Protein AF-A0A484K9K0-F1 (afdb_monomer_lite)

Secondary structure (DSSP, 8-state):
----PPPPGGGGGG--HHHHHHHHHHTT-GGGHHHHHHTT--HHHHHHGGG--HHHHHHHHHHTT--HHHHHHHHHHHHHHHHHHHHH----S-THHHHHHHHHHH--

Sequence (108 aa):
MSRETPPEPLDFFIWTVEDVGLWLEEINLGSYRQIFRENGVNGEYLEGMSMFTTEQILRFIRRCHMKWGDFITLCKELRRIKGLSLSLSHTHTQPLQFLVCIDACMKA

InterPro domains:
  IPR001660 Sterile alpha motif domain [PF07647] (15-51)
  IPR001660 Sterile alpha motif domain [PS50105] (15-50)
  IPR013761 Sterile alpha motif/pointed domain superfamily [G3DSA:1.10.150.50] (14-85)
  IPR013761 Sterile alpha motif/pointed domain superfamily [SSF47769] (7-84)

Organism: NCBI:txid132261

Radius of gyration: 14.04 Å; chains: 1; bounding box: 41×36×22 Å

Foldseek 3Di:
DDPPDQPPLLCLQPFFLVSVLVVCVVLVNNVLSVLSVVVRPGSNNLVCVLQDDPVSVVVVCVSSVHDLVVVLSSLVVSCVSVVVNVVVDPDDDDPPSSCVVSVVSVVD

pLDDT: mean 75.47, std 21.4, range [34.91, 98.0]

Structure (mmCIF, N/CA/C/O backbone):
data_AF-A0A484K9K0-F1
#
_entry.id   AF-A0A484K9K0-F1
#
loop_
_atom_site.group_PDB
_atom_site.id
_atom_site.type_symbol
_atom_site.label_atom_id
_atom_site.label_alt_id
_atom_site.label_comp_id
_atom_site.label_asym_id
_atom_site.label_entity_id
_atom_site.label_seq_id
_atom_site.pdbx_PDB_ins_code
_atom_site.Cartn_x
_atom_site.Cartn_y
_atom_site.Cartn_z
_atom_site.occupancy
_atom_site.B_iso_or_equiv
_atom_site.auth_seq_id
_atom_site.auth_comp_id
_atom_site.auth_asym_id
_atom_site.auth_atom_id
_atom_site.pdbx_PDB_model_num
ATOM 1 N N . MET A 1 1 ? -18.198 -26.556 -6.238 1.00 34.91 1 MET A N 1
ATOM 2 C CA . MET A 1 1 ? -17.736 -25.486 -5.330 1.00 34.91 1 MET A CA 1
ATOM 3 C C . MET A 1 1 ? -16.330 -25.847 -4.882 1.00 34.91 1 MET A C 1
ATOM 5 O O . MET A 1 1 ? -16.148 -26.354 -3.783 1.00 34.91 1 MET A O 1
ATOM 9 N N . SER A 1 2 ? -15.357 -25.693 -5.777 1.00 40.06 2 SER A N 1
ATOM 10 C CA . SER A 1 2 ? -13.953 -25.928 -5.451 1.00 40.06 2 SER A CA 1
ATOM 11 C C . SER A 1 2 ? -13.458 -24.661 -4.770 1.00 40.06 2 SER A C 1
ATOM 13 O O . SER A 1 2 ? -13.431 -23.606 -5.393 1.00 40.06 2 SER A O 1
ATOM 15 N N . ARG A 1 3 ? -13.189 -24.730 -3.465 1.00 45.88 3 ARG A N 1
ATOM 16 C CA . ARG A 1 3 ? -12.448 -23.674 -2.774 1.00 45.88 3 ARG A CA 1
ATOM 17 C C . ARG A 1 3 ? -11.012 -23.809 -3.255 1.00 45.88 3 ARG A C 1
ATOM 19 O O . ARG A 1 3 ? -10.288 -24.666 -2.760 1.00 45.88 3 ARG A O 1
ATOM 26 N N . GLU A 1 4 ? -10.678 -23.063 -4.297 1.00 48.78 4 GLU A N 1
ATOM 27 C CA . GLU A 1 4 ? -9.312 -22.941 -4.784 1.00 48.78 4 GLU A CA 1
ATOM 28 C C . GLU A 1 4 ? -8.514 -22.301 -3.649 1.00 48.78 4 GLU A C 1
ATOM 30 O O . GLU A 1 4 ? -8.730 -21.152 -3.273 1.00 48.78 4 GLU A O 1
ATOM 35 N N . THR A 1 5 ? -7.702 -23.123 -2.991 1.00 50.09 5 THR A N 1
ATOM 36 C CA . THR A 1 5 ? -6.674 -22.667 -2.062 1.00 50.09 5 THR A CA 1
ATOM 37 C C . THR A 1 5 ? -5.848 -21.594 -2.765 1.00 50.09 5 THR A C 1
ATOM 39 O O . THR A 1 5 ? -5.426 -21.859 -3.896 1.00 50.09 5 THR A O 1
ATOM 42 N N . PRO A 1 6 ? -5.614 -20.427 -2.135 1.00 49.06 6 PRO A N 1
ATOM 43 C CA . PRO A 1 6 ? -4.740 -19.409 -2.696 1.00 49.06 6 PRO A CA 1
ATOM 44 C C . PRO A 1 6 ? -3.417 -20.057 -3.123 1.00 49.06 6 PRO A C 1
ATOM 46 O O . PRO A 1 6 ? -2.920 -20.924 -2.390 1.00 49.06 6 PRO A O 1
ATOM 49 N N . PRO A 1 7 ? -2.870 -19.708 -4.301 1.00 52.03 7 PRO A N 1
ATOM 50 C CA . PRO A 1 7 ? -1.584 -20.236 -4.735 1.00 52.03 7 PRO A CA 1
ATOM 51 C C . PRO A 1 7 ? -0.553 -20.026 -3.625 1.00 52.03 7 PRO A C 1
ATOM 53 O O . PRO A 1 7 ? -0.563 -18.985 -2.960 1.00 52.03 7 PRO A O 1
ATOM 56 N N . GLU A 1 8 ? 0.310 -21.023 -3.394 1.00 53.31 8 GLU A N 1
ATOM 57 C CA . GLU A 1 8 ? 1.360 -20.900 -2.383 1.00 53.31 8 GLU A CA 1
ATOM 58 C C . GLU A 1 8 ? 2.112 -19.567 -2.564 1.00 53.31 8 GLU A C 1
ATOM 60 O O . GLU A 1 8 ? 2.330 -19.139 -3.702 1.00 53.31 8 GLU A O 1
ATOM 65 N N . PRO A 1 9 ? 2.550 -18.907 -1.474 1.00 53.50 9 PRO A N 1
ATOM 66 C CA . PRO A 1 9 ? 3.203 -17.589 -1.509 1.00 53.50 9 PRO A CA 1
ATOM 67 C C . PRO A 1 9 ? 4.500 -17.524 -2.345 1.00 53.50 9 PRO A C 1
ATOM 69 O O . PRO A 1 9 ? 5.131 -16.472 -2.419 1.00 53.50 9 PRO A O 1
ATOM 72 N N . LEU A 1 10 ? 4.902 -18.638 -2.961 1.00 54.69 10 LEU A N 1
ATOM 73 C CA . LEU A 1 10 ? 6.093 -18.814 -3.782 1.00 54.69 10 LEU A CA 1
ATOM 74 C C . LEU A 1 10 ? 6.032 -18.132 -5.153 1.00 54.69 10 LEU A C 1
ATOM 76 O O . LEU A 1 10 ? 7.084 -18.010 -5.773 1.00 54.69 10 LEU A O 1
ATOM 80 N N . ASP A 1 11 ? 4.881 -17.620 -5.599 1.00 67.94 11 ASP A N 1
ATOM 81 C CA . ASP A 1 11 ? 4.854 -16.765 -6.791 1.00 67.94 11 ASP A CA 1
ATOM 82 C C . ASP A 1 11 ? 3.830 -15.629 -6.669 1.00 67.94 11 ASP A C 1
ATOM 84 O O . ASP A 1 11 ? 2.841 -15.534 -7.386 1.00 67.94 11 ASP A O 1
ATOM 88 N N . PHE A 1 12 ? 4.050 -14.728 -5.713 1.00 72.25 12 PHE A N 1
ATOM 89 C CA . PHE A 1 12 ? 3.214 -13.537 -5.520 1.00 72.25 12 PHE A CA 1
ATOM 90 C C . PHE A 1 12 ? 3.009 -12.711 -6.809 1.00 72.25 12 PHE A C 1
ATOM 92 O O . PHE A 1 12 ? 2.004 -12.022 -6.944 1.00 72.25 12 PHE A O 1
ATOM 99 N N . PHE A 1 13 ? 3.915 -12.821 -7.788 1.00 80.12 13 PHE A N 1
ATOM 100 C CA . PHE A 1 13 ? 3.800 -12.191 -9.102 1.00 80.12 13 PHE A CA 1
ATOM 101 C C . PHE A 1 13 ? 2.579 -12.671 -9.911 1.00 80.12 13 PHE A C 1
ATOM 103 O O . PHE A 1 13 ? 1.955 -11.858 -10.594 1.00 80.12 13 PHE A O 1
ATOM 110 N N . ILE A 1 14 ? 2.197 -13.954 -9.815 1.00 86.19 14 ILE A N 1
ATOM 111 C CA . ILE A 1 14 ? 1.083 -14.521 -10.604 1.00 86.19 14 ILE A CA 1
ATOM 112 C C . ILE A 1 14 ? -0.296 -14.225 -10.007 1.00 86.19 14 ILE A C 1
ATOM 114 O O . ILE A 1 14 ? -1.309 -14.617 -10.586 1.00 86.19 14 ILE A O 1
ATOM 118 N N . TRP A 1 15 ? -0.351 -13.559 -8.851 1.00 90.69 15 TRP A N 1
ATOM 119 C CA . TRP A 1 15 ? -1.610 -13.265 -8.183 1.00 90.69 15 TRP A CA 1
ATOM 120 C C . TRP A 1 15 ? -2.496 -12.379 -9.048 1.00 90.69 15 TRP A C 1
ATOM 122 O O . TRP A 1 15 ? -2.109 -11.297 -9.502 1.00 90.69 15 TRP A O 1
ATOM 132 N N . THR A 1 16 ? -3.728 -12.828 -9.242 1.00 94.25 16 THR A N 1
ATOM 133 C CA . THR A 1 16 ? -4.768 -12.031 -9.875 1.00 94.25 16 THR A CA 1
ATOM 134 C C . THR A 1 16 ? -5.254 -10.932 -8.928 1.00 94.25 16 THR A C 1
ATOM 136 O O . THR A 1 16 ? -4.941 -10.906 -7.737 1.00 94.25 16 THR A O 1
ATOM 139 N N . VAL A 1 17 ? -6.074 -10.013 -9.446 1.00 95.56 17 VAL A N 1
ATOM 140 C CA . VAL A 1 17 ? -6.737 -8.990 -8.617 1.00 95.56 17 VAL A CA 1
ATOM 141 C C . VAL A 1 17 ? -7.635 -9.598 -7.531 1.00 95.56 17 VAL A C 1
ATOM 143 O O . VAL A 1 17 ? -7.832 -8.984 -6.485 1.00 95.56 17 VAL A O 1
ATOM 146 N N . GLU A 1 18 ? -8.172 -10.801 -7.758 1.00 95.25 18 GLU A N 1
ATOM 147 C CA . GLU A 1 18 ? -9.001 -11.495 -6.770 1.00 95.25 18 GLU A CA 1
ATOM 148 C C . GLU A 1 18 ? -8.145 -12.149 -5.681 1.00 95.25 18 GLU A C 1
ATOM 150 O O . GLU A 1 18 ? -8.491 -12.027 -4.507 1.00 95.25 18 GLU A O 1
ATOM 155 N N . ASP A 1 19 ? -7.002 -12.745 -6.041 1.00 94.06 19 ASP A N 1
ATOM 156 C CA . ASP A 1 19 ? -6.047 -13.314 -5.075 1.00 94.06 19 ASP A CA 1
ATOM 157 C C . ASP A 1 19 ? -5.504 -12.232 -4.135 1.00 94.06 19 ASP A C 1
ATOM 159 O O . ASP A 1 19 ? -5.500 -12.399 -2.915 1.00 94.06 19 ASP A O 1
ATOM 163 N N . VAL A 1 20 ? -5.144 -11.068 -4.691 1.00 94.25 20 VAL A N 1
ATOM 164 C CA . VAL A 1 20 ? -4.775 -9.883 -3.903 1.00 94.25 20 VAL A CA 1
ATOM 165 C C . VAL A 1 20 ? -5.909 -9.475 -2.964 1.00 94.25 20 VAL A C 1
ATOM 167 O O . VAL A 1 20 ? -5.667 -9.166 -1.800 1.00 94.25 20 VAL A O 1
ATOM 170 N N . GLY A 1 21 ? -7.152 -9.483 -3.449 1.00 95.44 21 GLY A N 1
ATOM 171 C CA . GLY A 1 21 ? -8.328 -9.166 -2.645 1.00 95.44 21 GLY A CA 1
ATOM 172 C C . GLY A 1 21 ? -8.513 -10.093 -1.443 1.00 95.44 21 GLY A C 1
ATOM 173 O O . GLY A 1 21 ? -8.796 -9.610 -0.348 1.00 95.44 21 GLY A O 1
ATOM 174 N N . LEU A 1 22 ? -8.326 -11.401 -1.636 1.00 94.44 22 LEU A N 1
ATOM 175 C CA . LEU A 1 22 ? -8.383 -12.398 -0.562 1.00 94.44 22 LEU A CA 1
ATOM 176 C C . LEU A 1 22 ? -7.248 -12.198 0.443 1.00 94.44 22 LEU A C 1
ATOM 178 O O . LEU A 1 22 ? -7.488 -12.164 1.646 1.00 94.44 22 LEU A O 1
ATOM 182 N N . TRP A 1 23 ? -6.029 -11.969 -0.039 1.00 93.75 23 TRP A N 1
ATOM 183 C CA . TRP A 1 23 ? -4.892 -11.694 0.832 1.00 93.75 23 TRP A CA 1
ATOM 184 C C . TRP A 1 23 ? -5.087 -10.431 1.681 1.00 93.75 23 TRP A C 1
ATOM 186 O O . TRP A 1 23 ? -4.758 -10.426 2.867 1.00 93.75 23 TRP A O 1
ATOM 196 N N . LEU A 1 24 ? -5.681 -9.371 1.121 1.00 96.06 24 LEU A N 1
ATOM 197 C CA . LEU A 1 24 ? -6.027 -8.176 1.892 1.00 96.06 24 LEU A CA 1
ATOM 198 C C . LEU A 1 24 ? -6.960 -8.506 3.065 1.00 96.06 24 LEU A C 1
AT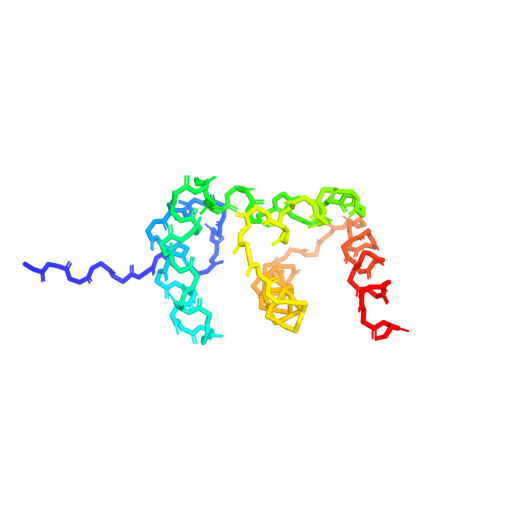OM 200 O O . LEU A 1 24 ? -6.790 -7.937 4.141 1.00 96.06 24 LEU A O 1
ATOM 204 N N . GLU A 1 25 ? -7.925 -9.413 2.894 1.00 95.81 25 GLU A N 1
ATOM 205 C CA . GLU A 1 25 ? -8.793 -9.862 3.991 1.00 95.81 25 GLU A CA 1
ATOM 206 C C . GLU A 1 25 ? -7.988 -10.567 5.093 1.00 95.81 25 GLU A C 1
ATOM 208 O O . GLU A 1 25 ? -8.182 -10.264 6.271 1.00 95.81 25 GLU A O 1
ATOM 213 N N . GLU A 1 26 ? -7.028 -11.419 4.724 1.00 94.31 26 GLU A N 1
ATOM 214 C CA . GLU A 1 26 ? -6.162 -12.138 5.669 1.00 94.31 26 GLU A CA 1
ATOM 215 C C . GLU A 1 26 ? -5.289 -11.199 6.517 1.00 94.31 26 GLU A C 1
ATOM 217 O O . GLU A 1 26 ? -5.080 -11.447 7.707 1.00 94.31 26 GLU A O 1
ATOM 222 N N . ILE A 1 27 ? -4.814 -10.092 5.936 1.00 93.44 27 ILE A N 1
ATOM 223 C CA . ILE A 1 27 ? -3.955 -9.116 6.627 1.00 93.44 27 ILE A CA 1
ATOM 224 C C . ILE A 1 27 ? -4.729 -7.950 7.265 1.00 93.44 27 ILE A C 1
ATOM 226 O O . ILE A 1 27 ? -4.138 -6.928 7.614 1.00 93.44 27 ILE A O 1
ATOM 230 N N . ASN A 1 28 ? -6.048 -8.093 7.449 1.00 95.69 28 ASN A N 1
ATOM 231 C CA . ASN A 1 28 ? -6.954 -7.072 8.002 1.00 95.69 28 ASN A CA 1
ATOM 232 C C . ASN A 1 28 ? -7.047 -5.765 7.184 1.00 95.69 28 ASN A C 1
ATOM 234 O O . ASN A 1 28 ? -7.414 -4.717 7.713 1.00 95.69 28 ASN A O 1
ATOM 238 N N . LEU A 1 29 ? -6.771 -5.823 5.881 1.00 97.44 29 LEU A N 1
ATOM 239 C CA . LEU A 1 29 ? -6.947 -4.734 4.913 1.00 97.44 29 LEU A CA 1
ATOM 240 C C . LEU A 1 29 ? -8.112 -4.990 3.935 1.00 97.44 29 LEU A C 1
ATOM 242 O O . LEU A 1 29 ? -8.231 -4.309 2.918 1.00 97.44 29 LEU A O 1
ATOM 246 N N . GLY A 1 30 ? -8.999 -5.944 4.237 1.00 97.00 30 GLY A N 1
ATOM 247 C CA . GLY A 1 30 ? -10.082 -6.381 3.342 1.00 97.00 30 GLY A CA 1
ATOM 248 C C . GLY A 1 30 ? -11.065 -5.281 2.922 1.00 97.00 30 GLY A C 1
ATOM 249 O O . GLY A 1 30 ? -11.658 -5.360 1.848 1.00 97.00 30 GLY A O 1
ATOM 250 N N . SER A 1 31 ? -11.185 -4.195 3.694 1.00 97.69 31 SER A N 1
ATOM 251 C CA . SER A 1 31 ? -11.969 -3.012 3.300 1.00 97.69 31 SER A CA 1
ATOM 252 C C . SER A 1 31 ? -11.461 -2.352 2.010 1.00 97.69 31 SER A C 1
ATOM 254 O O . SER A 1 31 ? -12.232 -1.683 1.324 1.00 97.69 31 SER A O 1
ATOM 256 N N . TYR A 1 32 ? -10.194 -2.573 1.644 1.00 98.00 32 TYR A N 1
ATOM 257 C CA . TYR A 1 32 ? -9.582 -2.083 0.411 1.00 98.00 32 TYR A CA 1
ATOM 258 C C . TYR A 1 32 ? -9.729 -3.047 -0.778 1.00 98.00 32 TYR A C 1
ATOM 260 O O . TYR A 1 32 ? -9.296 -2.718 -1.881 1.00 98.00 32 TYR A O 1
ATOM 268 N N . ARG A 1 33 ? -10.365 -4.214 -0.612 1.00 96.69 33 ARG A N 1
ATOM 269 C CA . ARG A 1 33 ? -10.517 -5.204 -1.692 1.00 96.69 33 ARG A CA 1
ATOM 270 C C . ARG A 1 33 ? -11.136 -4.601 -2.954 1.00 96.69 33 ARG A C 1
ATOM 272 O O . ARG A 1 33 ? -10.588 -4.742 -4.044 1.00 96.69 33 ARG A O 1
ATOM 279 N N . GLN A 1 34 ? -12.255 -3.892 -2.800 1.00 97.25 34 GLN A N 1
ATOM 280 C CA . GLN A 1 34 ? -12.966 -3.298 -3.933 1.00 97.25 34 GLN A CA 1
ATOM 281 C C . GLN A 1 34 ? -12.115 -2.232 -4.641 1.00 97.25 34 GLN A C 1
ATOM 283 O O . GLN A 1 34 ? -11.999 -2.260 -5.864 1.00 97.25 34 GLN A O 1
ATOM 288 N N . ILE A 1 35 ? -11.461 -1.340 -3.887 1.00 97.44 35 ILE A N 1
ATOM 289 C CA . ILE A 1 35 ? -10.653 -0.260 -4.472 1.00 97.44 35 ILE A CA 1
ATOM 290 C C . ILE A 1 35 ? -9.381 -0.806 -5.144 1.00 97.44 35 ILE A C 1
ATOM 292 O O . ILE A 1 35 ? -8.959 -0.277 -6.169 1.00 97.44 35 ILE A O 1
ATOM 296 N N . PHE A 1 36 ? -8.776 -1.884 -4.631 1.00 97.19 36 PHE A N 1
ATOM 297 C CA . PHE A 1 36 ? -7.639 -2.551 -5.283 1.00 97.19 36 PHE A CA 1
ATOM 298 C C . PHE A 1 36 ? -8.066 -3.215 -6.591 1.00 97.19 36 PHE A C 1
ATOM 300 O O . PHE A 1 36 ? -7.398 -3.042 -7.612 1.00 97.19 36 PHE A O 1
ATOM 307 N N . ARG A 1 37 ? -9.217 -3.897 -6.583 1.00 96.81 37 ARG A N 1
ATOM 308 C CA . ARG A 1 37 ? -9.808 -4.514 -7.773 1.00 96.81 37 ARG A CA 1
ATOM 309 C C . ARG A 1 37 ? -10.112 -3.482 -8.861 1.00 96.81 37 ARG A C 1
ATOM 311 O O . ARG A 1 37 ? -9.695 -3.665 -10.000 1.00 96.81 37 ARG A O 1
ATOM 318 N N . GLU A 1 38 ? -10.777 -2.381 -8.516 1.00 97.19 38 GLU A N 1
ATOM 319 C CA . GLU A 1 38 ? -11.092 -1.287 -9.452 1.00 97.19 38 GLU A CA 1
ATOM 320 C C . GLU A 1 38 ? -9.837 -0.613 -10.018 1.00 97.19 38 GLU A C 1
ATOM 322 O O . GLU A 1 38 ? -9.822 -0.160 -11.163 1.00 97.19 38 GLU A O 1
ATOM 327 N N . ASN A 1 39 ? -8.759 -0.574 -9.234 1.00 96.00 39 ASN A N 1
ATOM 328 C CA . ASN A 1 39 ? -7.481 -0.025 -9.668 1.00 96.00 39 ASN A CA 1
ATOM 329 C C . ASN A 1 39 ? -6.582 -1.027 -10.404 1.00 96.00 39 ASN A C 1
ATOM 331 O O . ASN A 1 39 ? -5.520 -0.617 -10.876 1.00 96.00 39 ASN A O 1
ATOM 335 N N . GLY A 1 40 ? -7.008 -2.287 -10.542 1.00 95.62 40 GLY A N 1
ATOM 336 C CA . GLY A 1 40 ? -6.251 -3.332 -11.227 1.00 95.62 40 GLY A CA 1
ATOM 337 C C . GLY A 1 40 ? -4.975 -3.738 -10.490 1.00 95.62 40 GLY A C 1
ATOM 338 O O . GLY A 1 40 ? -3.982 -4.068 -11.131 1.00 95.62 40 GLY A O 1
ATOM 339 N N . VAL A 1 41 ? -4.971 -3.665 -9.157 1.00 95.44 41 VAL A N 1
ATOM 340 C CA . VAL A 1 41 ? -3.805 -4.020 -8.341 1.00 95.44 41 VAL A CA 1
ATOM 341 C C . VAL A 1 41 ? -3.692 -5.544 -8.263 1.00 95.44 41 VAL A C 1
ATOM 343 O O . VAL A 1 41 ? -4.434 -6.189 -7.526 1.00 95.44 41 VAL A O 1
ATOM 346 N N . ASN A 1 42 ? -2.784 -6.111 -9.054 1.00 94.62 42 ASN A N 1
ATOM 347 C CA . ASN A 1 42 ? -2.457 -7.537 -9.108 1.00 94.62 42 ASN A CA 1
ATOM 348 C C . ASN A 1 42 ? -1.084 -7.819 -8.459 1.00 94.62 42 ASN A C 1
ATOM 350 O O . ASN A 1 42 ? -0.420 -6.907 -7.958 1.00 94.62 42 ASN A O 1
ATOM 354 N N . GLY A 1 43 ? -0.655 -9.080 -8.482 1.00 91.12 43 GLY A N 1
ATOM 355 C CA . GLY A 1 43 ? 0.642 -9.526 -7.978 1.00 91.12 43 GLY A CA 1
ATOM 356 C C . GLY A 1 43 ? 1.828 -8.765 -8.568 1.00 91.12 43 GLY A C 1
ATOM 357 O O . GLY A 1 43 ? 2.648 -8.227 -7.830 1.00 91.12 43 GLY A O 1
ATOM 358 N N . GLU A 1 44 ? 1.874 -8.627 -9.895 1.00 90.56 44 GLU A N 1
ATOM 359 C CA . GLU A 1 44 ? 2.888 -7.836 -10.607 1.00 90.56 44 GLU A CA 1
ATOM 360 C C . GLU A 1 44 ? 2.941 -6.371 -10.137 1.00 90.56 44 GLU A C 1
ATOM 362 O O . GLU A 1 44 ? 4.022 -5.826 -9.901 1.00 90.56 44 GLU A O 1
ATOM 367 N N . TYR A 1 45 ? 1.785 -5.727 -9.953 1.00 92.00 45 TYR A N 1
ATOM 368 C CA . TYR A 1 45 ? 1.723 -4.351 -9.463 1.00 92.00 45 TYR A CA 1
ATOM 369 C C . TYR A 1 45 ? 2.325 -4.238 -8.061 1.00 92.00 45 TYR A C 1
ATOM 371 O O . TYR A 1 45 ? 3.134 -3.346 -7.797 1.00 92.00 45 TYR A O 1
ATOM 379 N N . LEU A 1 46 ? 1.933 -5.143 -7.161 1.00 90.44 46 LEU A N 1
ATOM 380 C CA . LEU A 1 46 ? 2.427 -5.184 -5.788 1.00 90.44 46 LEU A CA 1
ATOM 381 C C . LEU A 1 46 ? 3.921 -5.544 -5.724 1.00 90.44 46 LEU A C 1
ATOM 383 O O . LEU A 1 46 ? 4.645 -5.008 -4.885 1.00 90.44 46 LEU A O 1
ATOM 387 N N . GLU A 1 47 ? 4.406 -6.390 -6.633 1.00 85.06 47 GLU A N 1
ATOM 388 C CA . GL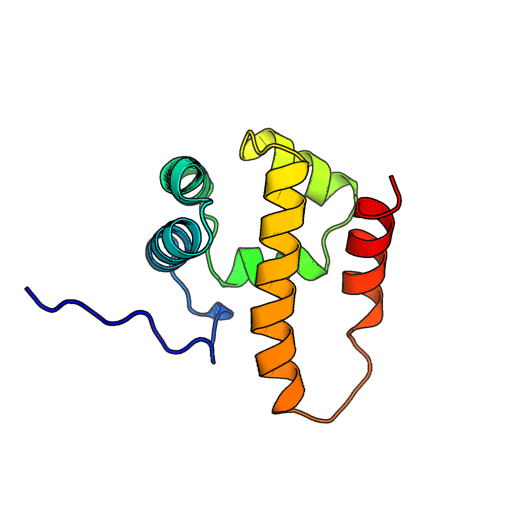U A 1 47 ? 5.829 -6.687 -6.790 1.00 85.06 47 GLU A CA 1
ATOM 389 C C . GLU A 1 47 ? 6.596 -5.412 -7.164 1.00 85.06 47 GLU A C 1
ATOM 391 O O . GLU A 1 47 ? 7.585 -5.067 -6.511 1.00 85.06 47 GLU A O 1
ATOM 396 N N . GLY A 1 48 ? 6.075 -4.652 -8.132 1.00 83.25 48 GLY A N 1
ATOM 397 C CA . GLY A 1 48 ? 6.625 -3.373 -8.581 1.00 83.25 48 GLY A CA 1
ATOM 398 C C . GLY A 1 48 ? 6.585 -2.254 -7.536 1.00 83.25 48 GLY A C 1
ATOM 399 O O . GLY A 1 48 ? 7.390 -1.320 -7.622 1.00 83.25 48 GLY A O 1
ATOM 400 N N . MET A 1 49 ? 5.731 -2.356 -6.505 1.00 84.19 49 MET A N 1
ATOM 401 C CA . MET A 1 49 ? 5.689 -1.376 -5.409 1.00 84.19 49 MET A CA 1
ATOM 402 C C . MET A 1 49 ? 7.042 -1.215 -4.720 1.00 84.19 49 MET A C 1
ATOM 404 O O . MET A 1 49 ? 7.303 -0.157 -4.144 1.00 84.19 49 MET A O 1
ATOM 408 N N . SER A 1 50 ? 7.932 -2.215 -4.802 1.00 75.38 50 SER A N 1
ATOM 409 C CA . SER A 1 50 ? 9.245 -2.101 -4.176 1.00 75.38 50 SER A CA 1
ATOM 410 C C . SER A 1 50 ? 10.199 -1.092 -4.775 1.00 75.38 50 SER A C 1
ATOM 412 O O . SER A 1 50 ? 11.157 -0.691 -4.114 1.00 75.38 50 SER A O 1
ATOM 414 N N . MET A 1 51 ? 9.898 -0.655 -5.989 1.00 77.56 51 MET A N 1
ATOM 415 C CA . MET A 1 51 ? 10.682 0.320 -6.731 1.00 77.56 51 MET A CA 1
ATOM 416 C C . MET A 1 51 ? 9.967 1.668 -6.834 1.00 77.56 51 MET A C 1
ATOM 418 O O . MET A 1 51 ? 10.411 2.538 -7.581 1.00 77.56 51 MET A O 1
ATOM 422 N N . PHE A 1 52 ? 8.851 1.858 -6.119 1.00 81.81 52 PHE A N 1
ATOM 423 C CA . PHE A 1 52 ? 8.104 3.106 -6.199 1.00 81.81 52 PHE A CA 1
ATOM 424 C C . PHE A 1 52 ? 8.915 4.277 -5.645 1.00 81.81 52 PHE A C 1
ATOM 426 O O . PHE A 1 52 ? 9.468 4.226 -4.545 1.00 81.81 52 PHE A O 1
ATOM 433 N N . THR A 1 53 ? 8.908 5.376 -6.394 1.00 84.06 53 THR A N 1
ATOM 434 C CA . THR A 1 53 ? 9.320 6.689 -5.902 1.00 84.06 53 THR A CA 1
ATOM 435 C C . THR A 1 53 ? 8.303 7.231 -4.897 1.00 84.06 53 THR A C 1
ATOM 437 O O . THR A 1 53 ? 7.145 6.804 -4.853 1.00 84.06 53 THR A O 1
ATOM 440 N N . THR A 1 54 ? 8.692 8.249 -4.128 1.00 80.50 54 THR A N 1
ATOM 441 C CA . THR A 1 54 ? 7.784 8.956 -3.209 1.00 80.50 54 THR A CA 1
ATOM 442 C C . THR A 1 54 ? 6.510 9.442 -3.906 1.00 80.50 54 THR A C 1
ATOM 444 O O . THR A 1 54 ? 5.417 9.337 -3.354 1.00 80.50 54 THR A O 1
ATOM 447 N N . GLU A 1 55 ? 6.611 9.934 -5.141 1.00 86.31 55 GLU A N 1
ATOM 448 C CA . GLU A 1 55 ? 5.446 10.390 -5.904 1.00 86.31 55 GLU A CA 1
ATOM 449 C C . GLU A 1 55 ? 4.508 9.242 -6.275 1.00 86.31 55 GLU A C 1
ATOM 451 O O . GLU A 1 55 ? 3.289 9.384 -6.163 1.00 86.31 55 GLU A O 1
ATOM 456 N N . GLN A 1 56 ? 5.062 8.095 -6.679 1.00 85.75 56 GLN A N 1
ATOM 457 C CA . GLN A 1 56 ? 4.282 6.898 -6.989 1.00 85.75 56 GLN A CA 1
ATOM 458 C C . GLN A 1 56 ? 3.577 6.362 -5.740 1.00 85.75 56 GLN A C 1
ATOM 460 O O . GLN A 1 56 ? 2.390 6.044 -5.813 1.00 85.75 56 GLN A O 1
ATOM 465 N N . ILE A 1 57 ? 4.248 6.377 -4.583 1.00 85.75 57 ILE A N 1
ATOM 466 C CA . ILE A 1 57 ? 3.646 6.054 -3.281 1.00 85.75 57 ILE A CA 1
ATOM 467 C C . ILE A 1 57 ? 2.474 6.996 -2.984 1.00 85.75 57 ILE A C 1
ATOM 469 O O . ILE A 1 57 ? 1.349 6.549 -2.766 1.00 85.75 57 ILE A O 1
ATOM 473 N N . LEU A 1 58 ? 2.693 8.313 -3.035 1.00 85.81 58 LEU A N 1
ATOM 474 C CA . LEU A 1 58 ? 1.645 9.295 -2.739 1.00 85.81 58 LEU A CA 1
ATOM 475 C C . LEU A 1 58 ? 0.482 9.235 -3.736 1.00 85.81 58 LEU A C 1
ATOM 477 O O . LEU A 1 58 ? -0.657 9.545 -3.378 1.00 85.81 58 LEU A O 1
ATOM 481 N N . ARG A 1 59 ? 0.750 8.886 -4.997 1.00 91.00 59 ARG A N 1
ATOM 482 C CA . ARG A 1 59 ? -0.281 8.697 -6.022 1.00 91.00 59 ARG A CA 1
ATOM 483 C C . ARG A 1 59 ? -1.097 7.438 -5.751 1.00 91.00 59 ARG A C 1
ATOM 485 O O . ARG A 1 59 ? -2.318 7.498 -5.862 1.00 91.00 59 ARG A O 1
ATOM 492 N N . PHE A 1 60 ? -0.448 6.344 -5.363 1.00 92.25 60 PHE A N 1
ATOM 493 C CA . PHE A 1 60 ? -1.110 5.100 -4.980 1.00 92.25 60 PHE A CA 1
ATOM 494 C C . PHE A 1 60 ? -2.017 5.298 -3.765 1.00 92.25 60 PHE A C 1
ATOM 496 O O . PHE A 1 60 ? -3.208 5.015 -3.840 1.00 92.25 60 PHE A O 1
ATOM 503 N N . ILE A 1 61 ? -1.488 5.876 -2.683 1.00 91.62 61 ILE A N 1
ATOM 504 C CA . ILE A 1 61 ? -2.237 6.132 -1.443 1.00 91.62 61 ILE A CA 1
ATOM 505 C C . ILE A 1 61 ? -3.492 6.963 -1.728 1.00 91.62 61 ILE A C 1
ATOM 507 O O . ILE A 1 61 ? -4.580 6.622 -1.269 1.00 91.62 61 ILE A O 1
ATOM 511 N N . ARG A 1 62 ? -3.361 8.019 -2.543 1.00 93.31 62 ARG A N 1
ATOM 512 C CA . ARG A 1 62 ? -4.497 8.853 -2.957 1.00 93.31 62 ARG A CA 1
ATOM 513 C C . ARG A 1 62 ? -5.506 8.089 -3.813 1.00 93.31 62 ARG A C 1
ATOM 515 O O . ARG A 1 62 ? -6.699 8.200 -3.561 1.00 93.31 62 ARG A O 1
ATOM 522 N N . ARG A 1 63 ? -5.041 7.314 -4.796 1.00 94.94 63 ARG A N 1
ATOM 523 C CA . ARG A 1 63 ? -5.894 6.546 -5.719 1.00 94.94 63 ARG A CA 1
ATOM 524 C C . ARG A 1 63 ? -6.664 5.422 -5.018 1.00 94.94 63 ARG A C 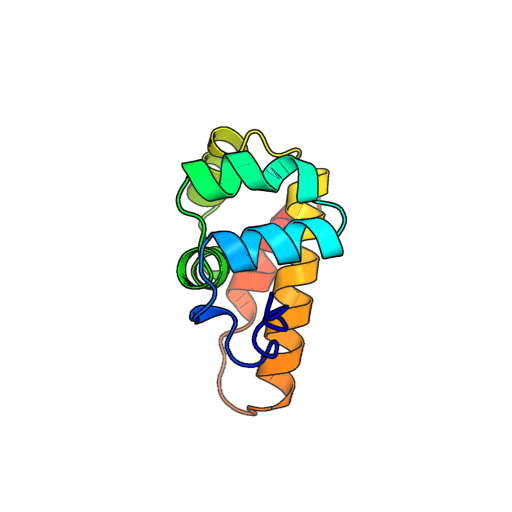1
ATOM 526 O O . ARG A 1 63 ? -7.798 5.138 -5.382 1.00 94.94 63 ARG A O 1
ATOM 533 N N . CYS A 1 64 ? -6.056 4.814 -4.007 1.00 95.31 64 CYS A N 1
ATOM 534 C CA . CYS A 1 64 ? -6.656 3.745 -3.215 1.00 95.31 64 CYS A CA 1
ATOM 535 C C . CYS A 1 64 ? -7.388 4.268 -1.970 1.00 95.31 64 CYS A C 1
ATOM 537 O O . CYS A 1 64 ? -7.890 3.464 -1.190 1.00 95.31 64 CYS A O 1
ATOM 539 N N . HIS A 1 65 ? -7.424 5.591 -1.752 1.00 94.44 65 HIS A N 1
ATOM 540 C CA . HIS A 1 65 ? -7.954 6.218 -0.534 1.00 94.44 65 HIS A CA 1
ATOM 541 C C . HIS A 1 65 ? -7.410 5.576 0.756 1.00 94.44 65 HIS A C 1
ATOM 543 O O . HIS A 1 65 ? -8.108 5.461 1.764 1.00 94.44 65 HIS A O 1
ATOM 549 N N . MET A 1 66 ? -6.156 5.124 0.712 1.00 94.56 66 MET A N 1
ATOM 550 C CA . MET A 1 66 ? -5.558 4.315 1.763 1.00 94.56 66 MET A CA 1
ATOM 551 C C . MET A 1 66 ? -5.035 5.204 2.886 1.00 94.56 66 MET A C 1
ATOM 553 O O . MET A 1 66 ? -4.411 6.237 2.647 1.00 94.56 66 MET A O 1
ATOM 557 N N . LYS A 1 67 ? -5.272 4.810 4.138 1.00 94.12 67 LYS A N 1
ATOM 558 C CA . LYS A 1 67 ? -4.659 5.496 5.280 1.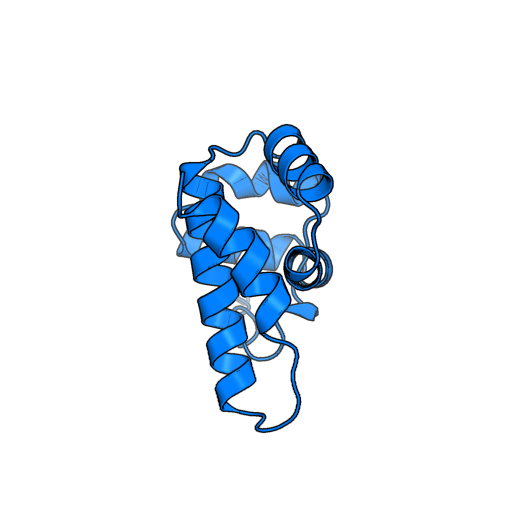00 94.12 67 LYS A CA 1
ATOM 559 C C . LYS A 1 67 ? -3.163 5.207 5.313 1.00 94.12 67 LYS A C 1
ATOM 561 O O . LYS A 1 67 ? -2.734 4.102 4.997 1.00 94.12 67 LYS A O 1
ATOM 566 N N . TRP A 1 68 ? -2.373 6.171 5.785 1.00 87.31 68 TRP A N 1
ATOM 567 C CA . TRP A 1 68 ? -0.926 5.989 5.934 1.00 87.31 68 TRP A CA 1
ATOM 568 C C . TRP A 1 68 ? -0.569 4.759 6.783 1.00 87.31 68 TRP A C 1
ATOM 570 O O . TRP A 1 68 ? 0.258 3.952 6.376 1.00 87.31 68 TRP A O 1
ATOM 580 N N . GLY A 1 69 ? -1.245 4.566 7.922 1.00 88.69 69 GLY A N 1
ATOM 581 C CA . GLY A 1 69 ? -1.029 3.395 8.781 1.00 88.69 69 GLY A CA 1
ATOM 582 C C . GLY A 1 69 ? -1.312 2.063 8.076 1.00 88.69 69 GLY A C 1
ATOM 583 O O . GLY A 1 69 ? -0.534 1.123 8.212 1.00 88.69 69 GLY A O 1
ATOM 584 N N . ASP A 1 70 ? -2.361 2.006 7.257 1.00 94.69 70 ASP A N 1
ATOM 585 C CA . ASP A 1 70 ? -2.721 0.805 6.494 1.00 94.69 70 ASP A CA 1
ATOM 586 C C . ASP A 1 70 ? -1.721 0.542 5.358 1.00 94.69 70 ASP A C 1
ATOM 588 O O . ASP A 1 70 ? -1.354 -0.603 5.104 1.00 94.69 70 ASP A O 1
ATOM 592 N N . PHE A 1 71 ? -1.197 1.601 4.731 1.00 90.94 71 PHE A N 1
ATOM 593 C CA . PHE A 1 71 ? -0.112 1.503 3.752 1.00 90.94 71 PHE A CA 1
ATOM 594 C C . PHE A 1 71 ? 1.189 0.969 4.376 1.00 90.94 71 PHE A C 1
ATOM 596 O O . PHE A 1 71 ? 1.881 0.147 3.772 1.00 90.94 71 PHE A O 1
ATOM 603 N N . ILE A 1 72 ? 1.512 1.383 5.606 1.00 86.94 72 ILE A N 1
ATOM 604 C CA . ILE A 1 72 ? 2.645 0.832 6.365 1.00 86.94 72 ILE A CA 1
ATOM 605 C C . ILE A 1 72 ? 2.430 -0.666 6.629 1.00 86.94 72 ILE A C 1
ATOM 607 O O . ILE A 1 72 ? 3.362 -1.452 6.449 1.00 86.94 72 ILE A O 1
ATOM 611 N N . THR A 1 73 ? 1.221 -1.075 7.031 1.00 90.88 73 THR A N 1
ATOM 612 C CA . THR A 1 73 ? 0.860 -2.492 7.224 1.00 90.88 73 THR A CA 1
ATOM 613 C C . THR A 1 73 ? 1.035 -3.292 5.934 1.00 90.88 73 THR A C 1
ATOM 615 O O . THR A 1 73 ? 1.730 -4.307 5.945 1.00 90.88 73 THR A O 1
ATOM 618 N N . LEU A 1 74 ? 0.513 -2.791 4.810 1.00 91.62 74 LEU A N 1
ATOM 619 C CA . LEU A 1 74 ? 0.687 -3.397 3.488 1.00 91.62 74 LEU A CA 1
ATOM 620 C C . LEU A 1 74 ? 2.173 -3.620 3.165 1.00 91.62 74 LEU A C 1
ATOM 622 O O . LEU A 1 74 ? 2.577 -4.723 2.809 1.00 91.62 74 LEU A O 1
ATOM 626 N N . CYS A 1 75 ? 3.012 -2.598 3.350 1.00 87.06 75 CYS A N 1
ATOM 627 C CA . CYS A 1 75 ? 4.447 -2.692 3.081 1.00 87.06 75 CYS A CA 1
ATOM 628 C C . CYS A 1 75 ? 5.166 -3.722 3.971 1.00 87.06 75 CYS A C 1
ATOM 630 O O . CYS A 1 75 ? 6.096 -4.391 3.512 1.00 87.06 75 CYS A O 1
ATOM 632 N N . LYS A 1 76 ? 4.758 -3.861 5.240 1.00 84.00 76 LYS A N 1
ATOM 633 C CA . LYS A 1 76 ? 5.313 -4.869 6.160 1.00 84.00 76 LYS A CA 1
ATOM 634 C C . LYS A 1 76 ? 4.979 -6.286 5.703 1.00 84.00 76 LYS A C 1
ATOM 636 O O . LYS A 1 76 ? 5.870 -7.133 5.686 1.00 84.00 76 LYS A O 1
ATOM 641 N N . GLU A 1 77 ? 3.741 -6.527 5.285 1.00 89.56 77 GLU A N 1
ATOM 642 C CA . GLU A 1 77 ? 3.317 -7.843 4.802 1.00 89.56 77 GLU A CA 1
ATOM 643 C C . GLU A 1 77 ? 3.943 -8.181 3.439 1.00 89.56 77 GLU A C 1
ATOM 645 O O . GLU A 1 77 ? 4.449 -9.289 3.264 1.00 89.56 77 GLU A O 1
ATOM 650 N N .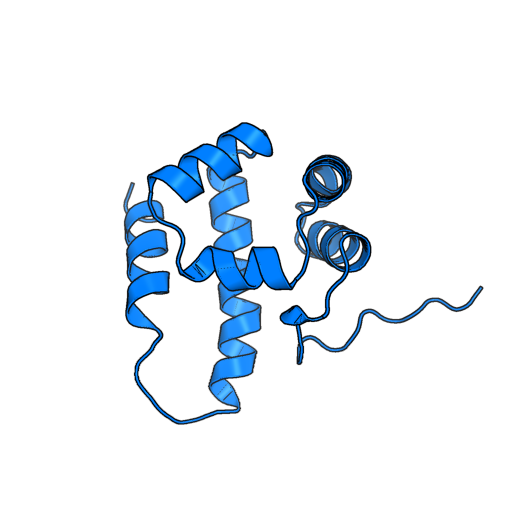 LEU A 1 78 ? 4.071 -7.213 2.521 1.00 85.69 78 LEU A N 1
ATOM 651 C CA . LEU A 1 78 ? 4.843 -7.397 1.280 1.00 85.69 78 LEU A CA 1
ATOM 652 C C . LEU A 1 78 ? 6.296 -7.793 1.574 1.00 85.69 78 LEU A C 1
ATOM 654 O O . LEU A 1 78 ? 6.836 -8.714 0.963 1.00 85.69 78 LEU A O 1
ATOM 658 N N . ARG A 1 79 ? 6.940 -7.138 2.550 1.00 79.81 79 ARG A N 1
ATOM 659 C CA . ARG A 1 79 ? 8.294 -7.503 2.986 1.00 79.81 79 ARG A CA 1
ATOM 660 C C . ARG A 1 79 ? 8.341 -8.904 3.589 1.00 79.81 79 ARG A C 1
ATOM 662 O O . ARG A 1 79 ? 9.334 -9.592 3.386 1.00 79.81 79 ARG A O 1
ATOM 669 N N . ARG A 1 80 ? 7.312 -9.335 4.320 1.00 82.06 80 ARG A N 1
ATOM 670 C CA . ARG A 1 80 ? 7.232 -10.688 4.884 1.00 82.06 80 ARG A CA 1
ATOM 671 C C . ARG A 1 80 ? 7.182 -11.740 3.777 1.00 82.06 80 ARG A C 1
ATOM 673 O O . ARG A 1 80 ? 7.959 -12.686 3.830 1.00 82.06 80 ARG A O 1
ATOM 680 N N . ILE A 1 81 ? 6.353 -11.540 2.754 1.00 77.50 81 ILE A N 1
ATOM 681 C CA . ILE A 1 81 ? 6.242 -12.451 1.603 1.00 77.50 81 ILE A CA 1
ATOM 682 C C . ILE A 1 81 ? 7.552 -12.471 0.798 1.00 77.50 81 ILE A C 1
ATOM 684 O O . ILE A 1 81 ? 8.121 -13.537 0.565 1.00 77.50 81 ILE A O 1
ATOM 688 N N . LYS A 1 82 ? 8.115 -11.300 0.465 1.00 70.31 82 LYS A N 1
ATOM 689 C CA . LYS A 1 82 ? 9.409 -11.216 -0.242 1.00 70.31 82 LYS A CA 1
ATOM 690 C C . LYS A 1 82 ? 10.585 -11.733 0.592 1.00 70.31 82 LYS A C 1
ATOM 692 O O . LYS A 1 82 ? 11.522 -12.303 0.048 1.00 70.31 82 LYS A O 1
ATOM 697 N N . GLY A 1 83 ? 10.562 -11.543 1.908 1.00 61.38 83 GLY A N 1
ATOM 698 C CA . GLY A 1 83 ? 11.580 -12.041 2.836 1.00 61.38 83 GLY A CA 1
ATOM 699 C C . GLY A 1 83 ? 11.584 -13.565 2.941 1.00 61.38 83 GLY A C 1
ATOM 700 O O . GLY A 1 83 ? 12.653 -14.162 3.058 1.00 61.38 83 GLY A O 1
ATOM 701 N N . LEU A 1 84 ? 10.412 -14.197 2.814 1.00 51.34 84 LEU A N 1
ATOM 702 C CA . LEU A 1 84 ? 10.306 -15.645 2.633 1.00 51.34 84 LEU A CA 1
ATOM 703 C C . LEU A 1 84 ? 10.938 -16.071 1.296 1.00 51.34 84 LEU A C 1
ATOM 705 O O . LEU A 1 84 ? 11.740 -17.000 1.287 1.00 51.34 84 LEU A O 1
ATOM 709 N N . SER A 1 85 ? 10.685 -15.338 0.205 1.00 46.53 85 SER A N 1
ATOM 710 C CA . SER A 1 85 ? 11.283 -15.592 -1.121 1.00 46.53 85 SER A CA 1
ATOM 711 C C . SER A 1 85 ? 12.821 -15.442 -1.139 1.00 46.53 85 SER A C 1
ATOM 713 O O . SER A 1 85 ? 13.533 -16.338 -1.590 1.00 46.53 85 SER A O 1
ATOM 715 N N . LEU A 1 86 ? 13.365 -14.376 -0.536 1.00 40.84 86 LEU A N 1
ATOM 716 C CA . LEU A 1 86 ? 14.814 -14.129 -0.421 1.00 40.84 86 LEU A CA 1
ATOM 717 C C . LEU A 1 86 ? 15.545 -15.165 0.446 1.00 40.84 86 LEU A C 1
ATOM 719 O O . LEU A 1 86 ? 16.737 -15.395 0.241 1.00 40.84 86 LEU A O 1
ATOM 723 N N . SER A 1 87 ? 14.857 -15.809 1.395 1.00 41.16 87 SER A N 1
ATOM 724 C CA . SER A 1 87 ? 15.453 -16.891 2.191 1.00 41.16 87 SER A CA 1
ATOM 725 C C . SER A 1 87 ? 15.733 -18.161 1.372 1.00 41.16 87 SER A C 1
ATOM 727 O O . SER A 1 87 ? 16.611 -18.936 1.751 1.00 41.16 87 SER A O 1
ATOM 729 N N . LEU A 1 88 ? 15.064 -18.338 0.221 1.00 42.25 88 LEU A N 1
ATOM 730 C CA . LEU A 1 88 ? 15.300 -19.448 -0.708 1.00 42.25 88 LEU A CA 1
ATOM 731 C C . LEU A 1 88 ? 16.351 -19.149 -1.792 1.00 42.25 88 LEU A C 1
ATOM 733 O O . LEU A 1 88 ? 16.880 -20.087 -2.385 1.00 42.25 88 LEU A O 1
ATOM 737 N N . SER A 1 89 ? 16.717 -17.887 -2.033 1.00 37.84 89 SER A N 1
ATOM 738 C CA . SER A 1 89 ? 17.701 -17.516 -3.059 1.00 37.84 89 SER A CA 1
ATOM 739 C C . SER A 1 89 ? 18.804 -16.617 -2.493 1.00 37.84 89 SER A C 1
ATOM 741 O O . SER A 1 89 ? 18.732 -15.387 -2.538 1.00 37.84 89 SER A O 1
ATOM 743 N N . HIS A 1 90 ? 19.879 -17.232 -1.998 1.00 46.59 90 HIS A N 1
ATOM 744 C CA . HIS A 1 90 ? 21.148 -16.533 -1.811 1.00 46.59 90 HIS A CA 1
ATOM 745 C C . HIS A 1 90 ? 21.738 -16.199 -3.184 1.00 46.59 90 HIS A C 1
ATOM 747 O O . HIS A 1 90 ? 22.359 -17.066 -3.780 1.00 46.59 90 HIS A O 1
ATOM 753 N N . THR A 1 91 ? 21.561 -14.962 -3.661 1.00 40.62 91 THR A N 1
ATOM 754 C CA . THR A 1 91 ? 22.610 -14.149 -4.311 1.00 40.62 91 THR A CA 1
ATOM 755 C C . THR A 1 91 ? 22.073 -12.789 -4.776 1.00 40.62 91 THR A C 1
ATOM 757 O O . THR A 1 91 ? 21.027 -12.707 -5.405 1.00 40.62 91 THR A O 1
ATOM 760 N N . HIS A 1 92 ? 22.902 -11.758 -4.566 1.00 39.91 92 HIS A N 1
ATOM 761 C CA . HIS A 1 92 ? 22.994 -10.513 -5.344 1.00 39.91 92 HIS A CA 1
ATOM 762 C C . HIS A 1 92 ? 22.034 -9.336 -5.023 1.00 39.91 92 HIS A C 1
ATOM 764 O O . HIS A 1 92 ? 20.992 -9.137 -5.634 1.00 39.91 92 HIS A O 1
ATOM 770 N N . THR A 1 93 ? 22.464 -8.501 -4.063 1.00 45.19 93 THR A N 1
ATOM 771 C CA . THR A 1 93 ? 22.360 -7.018 -4.054 1.00 45.19 93 THR A CA 1
ATOM 772 C C . THR A 1 93 ? 21.161 -6.358 -4.766 1.00 45.19 93 THR A C 1
ATOM 774 O O . THR A 1 93 ? 21.322 -5.605 -5.723 1.00 45.19 93 THR A O 1
ATOM 777 N N . GLN A 1 94 ? 19.952 -6.545 -4.235 1.00 45.84 94 GLN A N 1
ATOM 778 C CA . GLN A 1 94 ? 18.768 -5.712 -4.525 1.00 45.84 94 GLN A CA 1
ATOM 779 C C . GLN A 1 94 ? 17.939 -5.225 -3.293 1.00 45.84 94 GLN A C 1
ATOM 781 O O . GLN A 1 94 ? 17.006 -4.453 -3.502 1.00 45.84 94 GLN A O 1
ATOM 786 N N . PRO A 1 95 ? 18.213 -5.550 -2.002 1.00 47.53 95 PRO A N 1
ATOM 787 C CA . PRO A 1 95 ? 17.267 -5.212 -0.921 1.00 47.53 95 PRO A CA 1
ATOM 788 C C . PRO A 1 95 ? 17.293 -3.742 -0.450 1.00 47.53 95 PRO A C 1
ATOM 790 O O . PRO A 1 95 ? 16.438 -3.337 0.337 1.00 47.53 95 PRO A O 1
ATOM 793 N N . LEU A 1 96 ? 18.253 -2.923 -0.895 1.00 44.88 96 LEU A N 1
ATOM 794 C CA . LEU A 1 96 ? 18.498 -1.606 -0.291 1.00 44.88 96 LEU A CA 1
ATOM 795 C C . LEU A 1 96 ? 17.493 -0.514 -0.701 1.00 44.88 96 LEU A C 1
ATOM 797 O O . LEU A 1 96 ? 17.195 0.339 0.125 1.00 44.88 96 LEU A O 1
ATOM 801 N N . GLN A 1 97 ? 16.908 -0.525 -1.904 1.00 45.97 97 GLN A N 1
ATOM 802 C CA . GLN A 1 97 ? 15.951 0.533 -2.292 1.00 45.97 97 GLN A CA 1
ATOM 803 C C . GLN A 1 97 ? 14.561 0.352 -1.668 1.00 45.97 97 GLN A C 1
ATOM 805 O O . GLN A 1 97 ? 13.957 1.333 -1.232 1.00 45.97 97 GLN A O 1
ATOM 810 N N . PHE A 1 98 ? 14.097 -0.893 -1.513 1.00 46.28 98 PHE A N 1
ATOM 811 C CA . PHE A 1 98 ? 12.819 -1.169 -0.852 1.00 46.28 98 PHE A CA 1
ATOM 812 C C . PHE A 1 98 ? 12.843 -0.803 0.636 1.00 46.28 98 PHE A C 1
ATOM 814 O O . PHE A 1 98 ? 11.867 -0.293 1.189 1.00 46.28 98 PHE A O 1
ATOM 821 N N . LEU A 1 99 ? 13.990 -1.025 1.286 1.00 48.00 99 LEU A N 1
ATOM 822 C CA . LEU A 1 99 ? 14.231 -0.587 2.656 1.00 48.00 99 LEU A CA 1
ATOM 823 C C . LEU A 1 99 ? 14.302 0.935 2.763 1.00 48.00 99 LEU A C 1
ATOM 825 O O 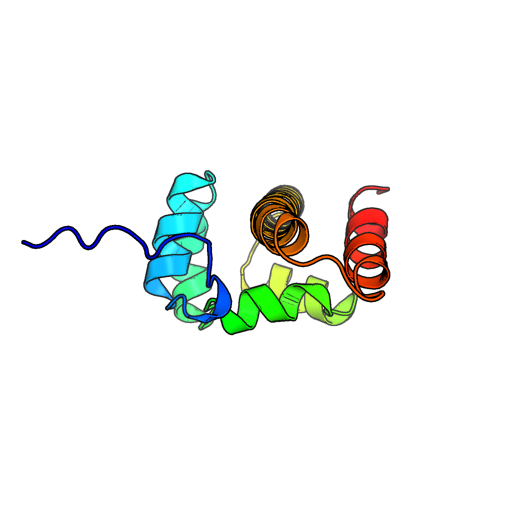. LEU A 1 99 ? 13.744 1.458 3.711 1.00 48.00 99 LEU A O 1
ATOM 829 N N . VAL A 1 100 ? 14.882 1.658 1.801 1.00 50.75 100 VAL A N 1
ATOM 830 C CA . VAL A 1 100 ? 14.983 3.129 1.868 1.00 50.75 100 VAL A CA 1
ATOM 831 C C . VAL A 1 100 ? 13.618 3.818 1.750 1.00 50.75 100 VAL A C 1
ATOM 833 O O . VAL A 1 100 ? 13.339 4.714 2.545 1.00 50.75 100 VAL A O 1
ATOM 836 N N . CYS A 1 101 ? 12.735 3.393 0.838 1.00 48.25 101 CYS A N 1
ATOM 837 C CA . CYS A 1 101 ? 11.390 3.980 0.743 1.00 48.25 101 CYS A CA 1
ATOM 838 C C . CYS A 1 101 ? 10.534 3.670 1.981 1.00 48.25 101 CYS A C 1
ATOM 840 O O . CYS A 1 101 ? 9.813 4.542 2.466 1.00 48.25 101 CYS A O 1
ATOM 842 N N . ILE A 1 102 ? 10.644 2.460 2.541 1.00 51.25 102 ILE A N 1
ATOM 843 C CA . ILE A 1 102 ? 9.907 2.084 3.755 1.00 51.25 102 ILE A CA 1
ATOM 844 C C . ILE A 1 102 ? 10.540 2.695 5.016 1.00 51.25 102 ILE A C 1
ATOM 846 O O . ILE A 1 102 ? 9.804 3.127 5.893 1.00 51.25 102 ILE A O 1
ATOM 850 N N . ASP A 1 103 ? 11.865 2.801 5.124 1.00 49.44 103 ASP A N 1
ATOM 851 C CA . ASP A 1 103 ? 12.541 3.459 6.253 1.00 49.44 103 ASP A CA 1
ATOM 852 C C . ASP A 1 103 ? 12.282 4.964 6.254 1.00 49.44 103 ASP A C 1
ATOM 854 O O . ASP A 1 103 ? 12.127 5.549 7.324 1.00 49.44 103 ASP A O 1
ATOM 858 N N . ALA A 1 104 ? 12.179 5.592 5.079 1.00 46.66 104 ALA A N 1
ATOM 859 C CA . ALA A 1 104 ? 11.689 6.962 4.964 1.00 46.66 104 ALA A CA 1
ATOM 860 C C . ALA A 1 104 ? 10.219 7.076 5.409 1.00 46.66 104 ALA A C 1
ATOM 862 O O . ALA A 1 104 ? 9.857 8.063 6.043 1.00 46.66 104 ALA A O 1
ATOM 863 N N . CYS A 1 105 ? 9.386 6.060 5.146 1.00 48.22 105 CYS A N 1
ATOM 864 C CA . CYS A 1 105 ? 7.993 6.034 5.604 1.00 48.22 105 CYS A CA 1
ATOM 865 C C . CYS A 1 105 ? 7.825 5.710 7.104 1.00 48.22 105 CYS A C 1
ATOM 867 O O . CYS A 1 105 ? 6.859 6.162 7.710 1.00 48.22 105 CYS A O 1
ATOM 869 N N . MET A 1 106 ? 8.721 4.918 7.704 1.00 45.31 106 MET A N 1
ATOM 870 C CA . MET A 1 106 ? 8.641 4.473 9.106 1.00 45.31 106 MET A CA 1
ATOM 871 C C . MET A 1 106 ? 9.369 5.392 10.102 1.00 45.31 106 MET A C 1
ATOM 873 O O . MET A 1 106 ? 9.220 5.198 11.306 1.00 45.31 106 MET A O 1
ATOM 877 N N . LYS A 1 107 ? 10.168 6.363 9.636 1.00 44.75 107 LYS A N 1
ATOM 878 C CA . LYS A 1 107 ? 10.884 7.343 10.484 1.00 44.75 107 LYS A CA 1
ATOM 879 C C . LYS A 1 107 ? 10.142 8.681 10.664 1.00 44.75 107 LYS A C 1
ATOM 881 O O . LYS A 1 107 ? 10.740 9.609 11.206 1.00 44.75 107 LYS A O 1
ATOM 886 N N . ALA A 1 108 ? 8.889 8.785 10.216 1.00 39.53 108 ALA A N 1
ATOM 887 C CA . ALA A 1 108 ? 8.035 9.971 10.347 1.00 39.53 108 ALA A CA 1
ATOM 888 C C . ALA A 1 108 ? 6.912 9.758 11.371 1.00 39.53 108 ALA A C 1
ATOM 890 O O . ALA A 1 108 ? 6.378 8.626 11.425 1.00 39.53 108 ALA A O 1
#